Protein AF-A0AAN7ZQ54-F1 (afdb_monomer_lite)

Secondary structure (DSSP, 8-state):
-----------GGGB-TTT--B-SSEEETT-EEEETTEEEEHHHHHHHHS-TTT----TT-SS--EEEHHHHHHHHHHHHHHHHHHHHHHHHHHHHHHHHTTSS-------------------EE-TTT--EESSHHHHHHHHHT--

Structure (mmCIF, N/CA/C/O backbone):
data_AF-A0AAN7ZQ54-F1
#
_entry.id   AF-A0AAN7ZQ54-F1
#
loop_
_atom_site.group_PDB
_atom_site.id
_atom_site.type_symbol
_atom_site.label_atom_id
_atom_site.label_alt_id
_atom_site.label_comp_id
_atom_site.label_asym_id
_atom_site.label_entity_id
_atom_site.label_seq_id
_atom_site.pdbx_PDB_ins_code
_atom_site.Cartn_x
_atom_site.Cartn_y
_atom_site.Cartn_z
_atom_site.occupancy
_atom_site.B_iso_or_equiv
_atom_site.auth_seq_id
_atom_site.auth_comp_id
_atom_site.auth_asym_id
_atom_site.auth_atom_id
_atom_site.pdbx_PDB_model_num
ATOM 1 N N . MET A 1 1 ? -39.676 20.004 22.432 1.00 37.19 1 MET A N 1
ATOM 2 C CA . MET A 1 1 ? -39.451 18.756 21.674 1.00 37.19 1 MET A CA 1
ATOM 3 C C . MET A 1 1 ? -37.957 18.508 21.693 1.00 37.19 1 MET A C 1
ATOM 5 O O . MET A 1 1 ? -37.219 19.317 21.152 1.00 37.19 1 MET A O 1
ATOM 9 N N . ASN A 1 2 ? -37.521 17.496 22.443 1.00 40.12 2 ASN A N 1
ATOM 10 C CA . ASN A 1 2 ? -36.106 17.186 22.632 1.00 40.12 2 ASN A CA 1
ATOM 11 C C . ASN A 1 2 ? -35.612 16.395 21.419 1.00 40.12 2 ASN A C 1
ATOM 13 O O . ASN A 1 2 ? -35.926 15.214 21.296 1.00 40.12 2 ASN A O 1
ATOM 17 N N . ASN A 1 3 ? -34.850 17.042 20.540 1.00 43.91 3 ASN A N 1
ATOM 18 C CA . ASN A 1 3 ? -34.069 16.348 19.522 1.00 43.91 3 ASN A CA 1
ATOM 19 C C . ASN A 1 3 ? -32.835 15.756 20.205 1.00 43.91 3 ASN A C 1
ATOM 21 O O . ASN A 1 3 ? -31.796 16.402 20.298 1.00 43.91 3 ASN A O 1
ATOM 25 N N . ILE A 1 4 ? -32.975 14.550 20.750 1.00 47.06 4 ILE A N 1
ATOM 26 C CA . ILE A 1 4 ? -31.822 13.752 21.160 1.00 47.06 4 ILE A CA 1
ATOM 27 C C . ILE A 1 4 ? -31.374 13.001 19.908 1.00 47.06 4 ILE A C 1
ATOM 29 O O . ILE A 1 4 ? -31.872 11.918 19.607 1.00 47.06 4 ILE A O 1
ATOM 33 N N . GLU A 1 5 ? -30.461 13.603 19.152 1.00 51.50 5 GLU A N 1
ATOM 34 C CA . GLU A 1 5 ? -29.692 12.875 18.148 1.00 51.50 5 GLU A CA 1
ATOM 35 C C . GLU A 1 5 ? -28.730 11.944 18.893 1.00 51.50 5 GLU A C 1
ATOM 37 O O . GLU A 1 5 ? -27.670 12.350 19.367 1.00 51.50 5 GLU A O 1
ATOM 42 N N . ILE A 1 6 ? -29.132 10.683 19.063 1.00 48.22 6 ILE A N 1
ATOM 43 C CA . ILE A 1 6 ? -28.258 9.634 19.591 1.00 48.22 6 ILE A CA 1
ATOM 44 C C . ILE A 1 6 ? -27.287 9.246 18.469 1.00 48.22 6 ILE A C 1
ATOM 46 O O . ILE A 1 6 ? -27.473 8.240 17.789 1.00 48.22 6 ILE A O 1
ATOM 50 N N . TYR A 1 7 ? -26.246 10.048 18.252 1.00 56.59 7 TYR A N 1
ATOM 51 C CA . TYR A 1 7 ? -25.067 9.560 17.545 1.00 56.59 7 TYR A CA 1
ATOM 52 C C . TYR A 1 7 ? -24.321 8.632 18.500 1.00 56.59 7 TYR A C 1
ATOM 54 O O . TYR A 1 7 ? -23.787 9.067 19.521 1.00 56.59 7 TYR A O 1
ATOM 62 N N . SER A 1 8 ? -24.304 7.333 18.194 1.00 56.91 8 SER A N 1
ATOM 63 C CA . SER A 1 8 ? -23.357 6.432 18.848 1.00 56.91 8 SER A CA 1
ATOM 64 C C . SER A 1 8 ? -21.943 6.949 18.542 1.00 56.91 8 SER A C 1
ATOM 66 O O . SER A 1 8 ? -21.632 7.151 17.364 1.00 56.91 8 SER A O 1
ATOM 68 N N . PRO A 1 9 ? -21.097 7.227 19.551 1.00 71.31 9 PRO A N 1
ATOM 69 C CA . PRO A 1 9 ? -19.768 7.766 19.304 1.00 71.31 9 PRO A CA 1
ATOM 70 C C . PRO A 1 9 ? -18.952 6.776 18.471 1.00 71.31 9 PRO A C 1
ATOM 72 O O . PRO A 1 9 ? -18.841 5.603 18.833 1.00 71.31 9 PRO A O 1
ATOM 75 N N . ILE A 1 10 ? -18.339 7.239 17.379 1.00 73.69 10 ILE A N 1
ATOM 76 C CA . ILE A 1 10 ? -17.342 6.436 16.667 1.00 73.69 10 ILE A CA 1
ATOM 77 C C . ILE A 1 10 ? -16.204 6.149 17.647 1.00 73.69 10 ILE A C 1
ATOM 79 O O . ILE A 1 10 ? -15.504 7.052 18.106 1.00 73.69 10 ILE A O 1
ATOM 83 N N . HIS A 1 11 ? -16.003 4.876 17.975 1.00 82.25 11 HIS A N 1
ATOM 84 C CA . HIS A 1 11 ? -14.873 4.455 18.788 1.00 82.25 11 HIS A CA 1
ATOM 85 C C . HIS A 1 11 ? -13.612 4.450 17.921 1.00 82.25 11 HIS A C 1
ATOM 87 O O . HIS A 1 11 ? -13.257 3.427 17.335 1.00 82.25 11 HIS A O 1
ATOM 93 N N . ILE A 1 12 ? -12.925 5.593 17.845 1.00 84.38 12 ILE A N 1
ATOM 94 C CA . ILE A 1 12 ? -11.723 5.805 17.015 1.00 84.38 12 ILE A CA 1
ATOM 95 C C . ILE A 1 12 ? -10.670 4.704 17.235 1.00 84.38 12 ILE A C 1
ATOM 97 O O . ILE A 1 12 ? -10.091 4.183 16.282 1.00 84.38 12 ILE A O 1
ATOM 101 N N . ASN A 1 13 ? -10.514 4.250 18.482 1.00 81.62 13 ASN A N 1
ATOM 102 C CA . ASN A 1 13 ? -9.574 3.193 18.870 1.00 81.62 13 ASN A CA 1
ATOM 103 C C . ASN A 1 13 ? -9.996 1.770 18.466 1.00 81.62 13 ASN A C 1
ATOM 105 O O . ASN A 1 13 ? -9.254 0.831 18.727 1.00 81.62 13 ASN A O 1
ATOM 109 N N . LYS A 1 14 ? -11.160 1.592 17.842 1.00 86.00 14 LYS A N 1
ATOM 110 C CA . LYS A 1 14 ? -11.643 0.308 17.314 1.00 86.00 14 LYS A CA 1
ATOM 111 C C . LYS A 1 14 ? -12.091 0.409 15.861 1.00 86.00 14 LYS A C 1
ATOM 113 O O . LYS A 1 14 ? -12.752 -0.499 15.375 1.00 86.00 14 LYS A O 1
ATOM 118 N N . THR A 1 15 ? -11.779 1.513 15.193 1.00 92.31 15 THR A N 1
ATOM 119 C CA . THR A 1 15 ? -12.257 1.826 13.845 1.00 92.31 15 THR A CA 1
ATOM 120 C C . THR A 1 15 ? -11.095 1.726 12.866 1.00 92.31 15 THR A C 1
ATOM 122 O O . THR A 1 15 ? -10.011 2.238 13.134 1.00 92.31 15 THR A O 1
ATOM 125 N N . CYS A 1 16 ? -11.296 1.061 11.732 1.00 94.69 16 CYS A N 1
ATOM 126 C CA . CYS A 1 16 ? -10.304 1.012 10.665 1.00 94.69 16 CYS A CA 1
ATOM 127 C C . CYS A 1 16 ? -10.187 2.387 9.992 1.00 94.69 16 CYS A C 1
ATOM 129 O O . CYS A 1 16 ? -11.194 2.968 9.586 1.00 94.69 16 CYS A O 1
ATOM 131 N N . ARG A 1 17 ? -8.958 2.888 9.812 1.00 92.75 17 ARG A N 1
ATOM 132 C CA . ARG A 1 17 ? -8.683 4.179 9.159 1.00 92.75 17 ARG A CA 1
ATOM 133 C C . ARG A 1 17 ? -9.173 4.242 7.710 1.00 92.75 17 ARG A C 1
ATOM 135 O O . ARG A 1 17 ? -9.474 5.327 7.227 1.00 92.75 17 ARG A O 1
ATOM 142 N N . THR A 1 18 ? -9.257 3.100 7.030 1.00 93.31 18 THR A N 1
ATOM 143 C CA . THR A 1 18 ? -9.603 3.036 5.604 1.00 93.31 18 THR A CA 1
ATOM 144 C C . THR A 1 18 ? -11.081 2.750 5.362 1.00 93.31 18 THR A C 1
ATOM 146 O O . THR A 1 18 ? -11.703 3.445 4.569 1.00 93.31 18 THR A O 1
ATOM 149 N N . CYS A 1 19 ? -11.654 1.737 6.019 1.00 94.50 19 CYS A N 1
ATOM 150 C CA . CYS A 1 19 ? -13.024 1.293 5.730 1.00 94.50 19 CYS A CA 1
ATOM 151 C C . CYS A 1 19 ? -14.044 1.624 6.824 1.00 94.50 19 CYS A C 1
ATOM 153 O O . CYS A 1 19 ? -15.211 1.277 6.673 1.00 94.50 19 CYS A O 1
ATOM 155 N N . LEU A 1 20 ? -13.619 2.242 7.933 1.00 93.56 20 LEU A N 1
ATOM 156 C CA . LEU A 1 20 ? -14.443 2.542 9.113 1.00 93.56 20 LEU A CA 1
ATOM 157 C C . LEU A 1 20 ? -15.068 1.318 9.809 1.00 93.56 20 LEU A C 1
ATOM 159 O O . LEU A 1 20 ? -15.770 1.471 10.807 1.00 93.56 20 LEU A O 1
ATOM 163 N N . ALA A 1 21 ? -14.788 0.100 9.337 1.00 93.25 21 ALA A N 1
ATOM 164 C CA . ALA A 1 21 ? -15.229 -1.116 9.999 1.00 93.25 21 ALA A CA 1
ATOM 165 C C . ALA A 1 21 ? -14.549 -1.265 11.361 1.00 93.25 21 ALA A C 1
ATOM 167 O O . ALA A 1 21 ? -13.395 -0.865 11.555 1.00 93.25 21 ALA A O 1
ATOM 168 N N . THR A 1 22 ? -15.263 -1.886 12.292 1.00 91.00 22 THR A N 1
ATOM 169 C CA . THR A 1 22 ? -14.697 -2.341 13.556 1.00 91.00 22 THR A CA 1
ATOM 170 C C . THR A 1 22 ? -14.269 -3.799 13.429 1.00 91.00 22 THR A C 1
ATOM 172 O O . THR A 1 22 ? -14.874 -4.588 12.708 1.00 91.00 22 THR A O 1
ATOM 175 N N . SER A 1 23 ? -13.180 -4.153 14.099 1.00 85.50 23 SER A N 1
ATOM 176 C CA . SER A 1 23 ? -12.577 -5.486 14.078 1.00 85.50 23 SER A CA 1
ATOM 177 C C . SER A 1 23 ? -12.032 -5.785 15.468 1.00 85.50 23 SER A C 1
ATOM 179 O O . SER A 1 23 ? -11.650 -4.865 16.196 1.00 85.50 23 SER A O 1
ATOM 181 N N . GLN A 1 24 ? -12.013 -7.064 15.846 1.00 79.75 24 GLN A N 1
ATOM 182 C CA . GLN A 1 24 ? -11.365 -7.503 17.086 1.00 79.75 24 GLN A CA 1
ATOM 183 C C . GLN A 1 24 ? -9.846 -7.345 17.001 1.00 79.75 24 GLN A C 1
ATOM 185 O O . GLN A 1 24 ? -9.208 -6.980 17.984 1.00 79.75 24 GLN A O 1
ATOM 190 N N . GLU A 1 25 ? -9.296 -7.568 15.809 1.00 87.94 25 GLU A N 1
ATOM 191 C CA . GLU A 1 25 ? -7.882 -7.400 15.515 1.00 87.94 25 GLU A CA 1
ATOM 192 C C . GLU A 1 25 ? -7.695 -6.168 14.642 1.00 87.94 25 GLU A C 1
ATOM 194 O O . GLU A 1 25 ? -8.190 -6.091 13.511 1.00 87.94 25 GLU A O 1
ATOM 199 N N . MET A 1 26 ? -6.993 -5.195 15.205 1.00 93.12 26 MET A N 1
ATOM 200 C CA . MET A 1 26 ? -6.596 -3.980 14.526 1.00 93.12 26 MET A CA 1
ATOM 201 C C . MET A 1 26 ? -5.083 -3.853 14.571 1.00 93.12 26 MET A C 1
ATOM 203 O O . MET A 1 26 ? -4.449 -4.147 15.584 1.00 93.12 26 MET A O 1
ATOM 207 N N . ILE A 1 27 ? -4.514 -3.397 13.464 1.00 95.00 27 ILE A N 1
ATOM 208 C CA . ILE A 1 27 ? -3.074 -3.332 13.262 1.00 95.00 27 ILE A CA 1
ATOM 209 C C . ILE A 1 27 ? -2.656 -1.862 13.263 1.00 95.00 27 ILE A C 1
ATOM 211 O O . ILE A 1 27 ? -3.146 -1.106 12.417 1.00 95.00 27 ILE A O 1
ATOM 215 N N . PRO A 1 28 ? -1.778 -1.432 14.187 1.00 94.81 28 PRO A N 1
ATOM 216 C CA . PRO A 1 28 ? -1.290 -0.057 14.243 1.00 94.81 28 PRO A CA 1
ATOM 217 C C . PRO A 1 28 ? -0.630 0.390 12.934 1.00 94.81 28 PRO A C 1
ATOM 219 O O . PRO A 1 28 ? 0.106 -0.374 12.316 1.00 94.81 28 PRO A O 1
ATOM 222 N N . LEU A 1 29 ? -0.813 1.651 12.532 1.00 94.19 29 LEU A N 1
ATOM 223 C CA . LEU A 1 29 ? -0.193 2.183 11.303 1.00 94.19 29 LEU A CA 1
ATOM 224 C C . LEU A 1 29 ? 1.348 2.186 11.348 1.00 94.19 29 LEU A C 1
ATOM 226 O O . LEU A 1 29 ? 2.001 2.203 10.307 1.00 94.19 29 LEU A O 1
ATOM 230 N N . GLN A 1 30 ? 1.938 2.155 12.543 1.00 93.25 30 G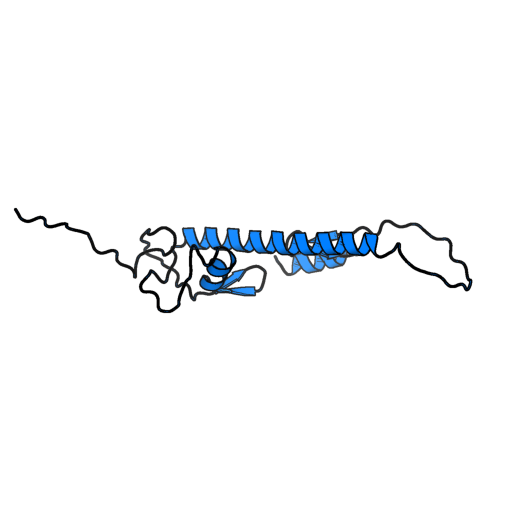LN A N 1
ATOM 231 C CA . GLN A 1 30 ? 3.385 2.082 12.757 1.00 93.25 30 GLN A CA 1
ATOM 232 C C . GLN A 1 30 ? 3.942 0.656 12.611 1.00 93.25 30 GLN A C 1
ATOM 234 O O . GLN A 1 30 ? 5.161 0.472 12.575 1.00 93.25 30 GLN A O 1
ATOM 239 N N . SER A 1 31 ? 3.080 -0.364 12.531 1.00 95.62 31 SER A N 1
ATOM 240 C CA . SER A 1 31 ? 3.507 -1.748 12.333 1.00 95.62 31 SER A CA 1
ATOM 241 C C . SER A 1 31 ? 4.206 -1.923 10.986 1.00 95.62 31 SER A C 1
ATOM 243 O O . SER A 1 31 ? 3.835 -1.309 9.982 1.00 95.62 31 SER A O 1
ATOM 245 N N . ARG A 1 32 ? 5.229 -2.783 10.972 1.00 95.75 32 ARG A N 1
ATOM 246 C CA . ARG A 1 32 ? 6.043 -3.087 9.790 1.00 95.75 32 ARG A CA 1
ATOM 247 C C . ARG A 1 32 ? 5.623 -4.406 9.163 1.00 95.75 32 ARG A C 1
ATOM 249 O O . ARG A 1 32 ? 5.362 -5.369 9.876 1.00 95.75 32 ARG A O 1
ATOM 256 N N . ASN A 1 33 ? 5.629 -4.444 7.838 1.00 93.00 33 ASN A N 1
ATOM 257 C CA . ASN A 1 33 ? 5.410 -5.645 7.043 1.00 93.00 33 ASN A CA 1
ATOM 258 C C . ASN A 1 33 ? 6.630 -5.888 6.155 1.00 93.00 33 ASN A C 1
ATOM 260 O O . ASN A 1 33 ? 7.262 -4.935 5.695 1.00 93.00 33 ASN A O 1
ATOM 264 N N . LEU A 1 34 ? 6.964 -7.159 5.933 1.00 90.00 34 LEU A N 1
ATOM 265 C CA . LEU A 1 34 ? 7.981 -7.542 4.962 1.00 90.00 34 LEU A CA 1
ATOM 266 C C . LEU A 1 34 ? 7.350 -7.502 3.568 1.00 90.00 34 LEU A C 1
ATOM 268 O O . LEU A 1 34 ? 6.475 -8.309 3.261 1.00 90.00 34 LEU A O 1
ATOM 272 N N . VAL A 1 35 ? 7.790 -6.564 2.736 1.00 86.56 35 VAL A N 1
ATOM 273 C CA . VAL A 1 35 ? 7.365 -6.435 1.339 1.00 86.56 35 VAL A CA 1
ATOM 274 C C . VAL A 1 35 ? 8.620 -6.360 0.482 1.00 86.56 35 VAL A C 1
ATOM 276 O O . VAL A 1 35 ? 9.510 -5.580 0.797 1.00 86.56 35 VAL A O 1
ATOM 279 N N . ASN A 1 36 ? 8.735 -7.194 -0.556 1.00 82.69 36 ASN A N 1
ATOM 280 C CA . ASN A 1 36 ? 9.883 -7.194 -1.477 1.00 82.69 36 ASN A CA 1
ATOM 281 C C . ASN A 1 36 ? 11.256 -7.186 -0.762 1.00 82.69 36 ASN A C 1
ATOM 283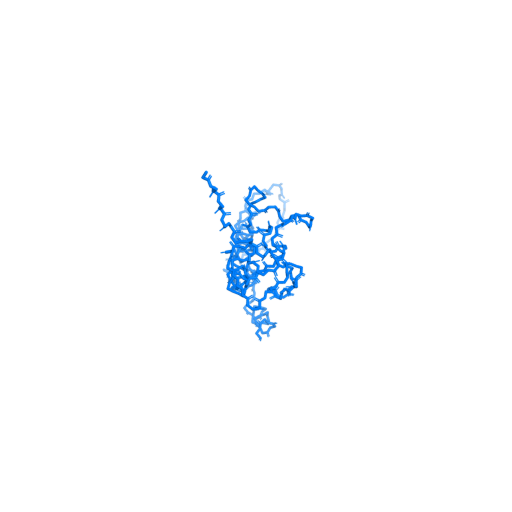 O O . ASN A 1 36 ? 12.141 -6.398 -1.086 1.00 82.69 36 ASN A O 1
ATOM 287 N N . SER A 1 37 ? 11.419 -8.048 0.250 1.00 83.56 37 SER A N 1
ATOM 288 C CA . SER A 1 37 ? 12.650 -8.194 1.055 1.00 83.56 37 SER A CA 1
ATOM 289 C C . SER A 1 37 ? 13.054 -6.979 1.899 1.00 83.56 37 SER A C 1
ATOM 291 O O . SER A 1 37 ? 14.179 -6.902 2.391 1.00 83.56 37 SER A O 1
ATOM 293 N N . ARG A 1 38 ? 12.132 -6.041 2.132 1.00 88.00 38 ARG A N 1
ATOM 294 C CA . ARG A 1 38 ? 12.336 -4.864 2.984 1.00 88.00 38 ARG A CA 1
ATOM 295 C C . ARG A 1 38 ? 11.178 -4.685 3.962 1.00 88.00 38 ARG A C 1
ATOM 297 O O . ARG A 1 38 ? 10.020 -4.936 3.641 1.00 88.00 38 ARG A O 1
ATOM 304 N N . TYR A 1 39 ? 11.494 -4.256 5.181 1.00 93.06 39 TYR A N 1
ATOM 305 C CA . TYR A 1 39 ? 10.473 -3.907 6.167 1.00 93.06 39 TYR A CA 1
ATOM 306 C C . TYR A 1 39 ? 9.981 -2.483 5.919 1.00 93.06 39 TYR A C 1
ATOM 308 O O . TYR A 1 39 ? 10.767 -1.542 6.015 1.00 93.06 39 TYR A O 1
ATOM 316 N N . VAL A 1 40 ? 8.687 -2.342 5.642 1.00 93.94 40 VAL A N 1
ATOM 317 C CA . VAL A 1 40 ? 8.019 -1.060 5.375 1.00 93.94 40 VAL A CA 1
ATOM 318 C C . VAL A 1 40 ? 6.838 -0.912 6.331 1.00 93.94 40 VAL A C 1
ATOM 320 O O . VAL A 1 40 ? 6.138 -1.885 6.630 1.00 93.94 40 VAL A O 1
ATOM 323 N N . THR A 1 41 ? 6.632 0.285 6.869 1.00 95.25 41 THR A N 1
ATOM 324 C CA . THR A 1 41 ? 5.493 0.570 7.751 1.00 95.25 41 THR A CA 1
ATOM 325 C C . THR A 1 41 ? 4.192 0.689 6.962 1.00 95.25 41 THR A C 1
ATOM 327 O O . THR A 1 41 ? 4.175 1.057 5.787 1.00 95.25 41 THR A O 1
ATOM 330 N N . ILE A 1 42 ? 3.066 0.411 7.620 1.00 95.19 42 ILE A N 1
ATOM 331 C CA . ILE A 1 42 ? 1.735 0.616 7.030 1.00 95.19 42 ILE A CA 1
ATOM 332 C C . ILE A 1 42 ? 1.523 2.085 6.646 1.00 95.19 42 ILE A C 1
ATOM 334 O O . ILE A 1 42 ? 0.966 2.371 5.587 1.00 95.19 42 ILE A O 1
ATOM 338 N N . MET A 1 43 ? 2.001 3.011 7.479 1.00 92.75 43 MET A N 1
ATOM 339 C CA . MET A 1 43 ? 1.945 4.446 7.209 1.00 92.75 43 MET A CA 1
ATOM 340 C C . MET A 1 43 ? 2.709 4.832 5.934 1.00 92.75 43 MET A C 1
ATOM 342 O O . MET A 1 43 ? 2.155 5.536 5.094 1.00 92.75 43 MET A O 1
ATOM 346 N N . GLU A 1 44 ? 3.937 4.336 5.750 1.00 92.25 44 GLU A N 1
ATOM 347 C CA . GLU A 1 44 ? 4.714 4.563 4.520 1.00 92.25 44 GLU A CA 1
ATOM 348 C C . GLU A 1 44 ? 3.992 4.005 3.287 1.00 92.25 44 GLU A C 1
ATOM 350 O O . GLU A 1 44 ? 3.891 4.698 2.276 1.00 92.25 44 GLU A O 1
ATOM 355 N N . MET A 1 45 ? 3.435 2.789 3.366 1.00 94.31 45 MET A N 1
ATOM 356 C CA . MET A 1 45 ? 2.678 2.200 2.252 1.00 94.31 45 MET A CA 1
ATOM 357 C C . MET A 1 45 ? 1.467 3.061 1.860 1.00 94.31 45 MET A C 1
ATOM 359 O O . MET A 1 45 ? 1.239 3.294 0.674 1.00 94.31 45 MET A O 1
ATOM 363 N N . LEU A 1 46 ? 0.703 3.559 2.839 1.00 93.4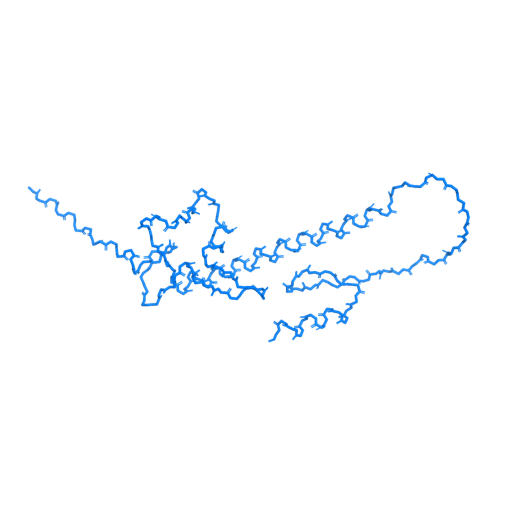4 46 LEU A N 1
ATOM 364 C CA . LEU A 1 46 ? -0.453 4.427 2.583 1.00 93.44 46 LEU A CA 1
ATOM 365 C C . LEU A 1 46 ? -0.039 5.752 1.939 1.00 93.44 46 LEU A C 1
ATOM 367 O O . LEU A 1 46 ? -0.619 6.130 0.924 1.00 93.44 46 LEU A O 1
ATOM 371 N N . ASN A 1 47 ? 0.977 6.419 2.490 1.00 90.19 47 ASN A N 1
ATOM 372 C CA . ASN A 1 47 ? 1.452 7.708 1.982 1.00 90.19 47 ASN A CA 1
ATOM 373 C C . ASN A 1 47 ? 2.047 7.599 0.564 1.00 90.19 47 ASN A C 1
ATOM 375 O O . ASN A 1 47 ? 1.955 8.546 -0.209 1.00 90.19 47 ASN A O 1
ATOM 379 N N . ASN A 1 48 ? 2.620 6.447 0.198 1.00 90.50 48 ASN A N 1
ATOM 380 C CA . ASN A 1 48 ? 3.152 6.210 -1.149 1.00 90.50 48 ASN A CA 1
ATOM 381 C C . ASN A 1 48 ? 2.067 5.919 -2.199 1.00 90.50 48 ASN A C 1
ATOM 383 O O . ASN A 1 48 ? 2.249 6.213 -3.383 1.00 90.50 48 ASN A O 1
ATOM 387 N N . LEU A 1 49 ? 0.950 5.310 -1.795 1.00 91.50 49 LEU A N 1
ATOM 388 C CA . LEU A 1 49 ? -0.134 4.929 -2.708 1.00 91.50 49 LEU A CA 1
ATOM 389 C C . LEU A 1 49 ? -1.197 6.009 -2.868 1.00 91.50 49 LEU A C 1
ATOM 391 O O . LEU A 1 49 ? -1.853 6.085 -3.908 1.00 91.50 49 LEU A O 1
ATOM 395 N N . ILE A 1 50 ? -1.422 6.795 -1.821 1.00 86.81 50 ILE A N 1
ATOM 396 C CA . ILE A 1 50 ? -2.545 7.716 -1.749 1.00 86.81 50 ILE A CA 1
ATOM 397 C C . ILE A 1 50 ? -2.009 9.142 -1.876 1.00 86.81 50 ILE A C 1
ATOM 399 O O . ILE A 1 50 ? -1.133 9.529 -1.108 1.00 86.81 50 ILE A O 1
ATOM 403 N N . PRO A 1 51 ? -2.533 9.956 -2.812 1.00 79.12 51 PRO A N 1
ATOM 404 C CA . PRO A 1 51 ? -2.115 11.345 -2.933 1.00 79.12 51 PRO A CA 1
ATOM 405 C C . PRO A 1 51 ? -2.298 12.096 -1.610 1.00 79.12 51 PRO A C 1
ATOM 407 O O . PRO A 1 51 ? -3.335 11.944 -0.961 1.00 79.12 51 PRO A O 1
ATOM 410 N N . GLU A 1 52 ? -1.363 12.987 -1.269 1.00 73.25 52 GLU A N 1
ATOM 411 C CA . GLU A 1 52 ? -1.402 13.780 -0.024 1.00 73.25 52 GLU A CA 1
ATOM 412 C C . GLU A 1 52 ? -2.741 14.508 0.192 1.00 73.25 52 GLU A C 1
ATOM 414 O O . GLU A 1 52 ? -3.195 14.688 1.320 1.00 73.25 52 GLU A O 1
ATOM 419 N N . LYS A 1 53 ? -3.415 14.897 -0.899 1.00 60.50 53 LYS A N 1
ATOM 420 C CA . LYS A 1 53 ? -4.724 15.571 -0.868 1.00 60.50 53 LYS A CA 1
ATOM 421 C C . LYS A 1 53 ? -5.878 14.680 -0.394 1.00 60.50 53 LYS A C 1
ATOM 423 O O . LYS A 1 53 ? -6.933 15.207 -0.060 1.00 60.50 53 LYS A O 1
ATOM 428 N N . VAL A 1 54 ? -5.711 13.359 -0.420 1.00 63.34 54 VAL A N 1
ATOM 429 C CA . VAL A 1 54 ? -6.749 12.372 -0.082 1.00 63.34 54 VAL A CA 1
ATOM 430 C C . VAL A 1 54 ? -6.505 11.782 1.302 1.00 63.34 54 VAL A C 1
ATOM 432 O O . VAL A 1 54 ? -7.450 11.597 2.066 1.00 63.34 54 VAL A O 1
ATOM 435 N N . MET A 1 55 ? -5.247 11.505 1.647 1.00 68.81 55 MET A N 1
ATOM 436 C CA . MET A 1 55 ? -4.890 10.959 2.949 1.00 68.81 55 MET A CA 1
ATOM 437 C C . MET A 1 55 ? -3.524 11.499 3.365 1.00 68.81 55 MET A C 1
ATOM 439 O O . MET A 1 55 ? -2.497 11.018 2.907 1.00 68.81 55 MET A O 1
ATOM 443 N N . ASN A 1 56 ? -3.523 12.505 4.239 1.00 70.25 56 ASN A N 1
ATOM 444 C CA . ASN A 1 56 ? -2.314 12.945 4.924 1.00 70.25 56 ASN A CA 1
ATOM 445 C C . ASN A 1 56 ? -2.345 12.377 6.342 1.00 70.25 56 ASN A C 1
ATOM 447 O O . ASN A 1 56 ? -3.043 12.905 7.213 1.00 70.25 56 ASN A O 1
ATOM 451 N N . ILE A 1 57 ? -1.673 11.245 6.548 1.00 74.50 57 ILE A N 1
ATOM 452 C CA . ILE A 1 57 ? -1.604 10.612 7.864 1.00 74.50 57 ILE A CA 1
ATOM 453 C C . ILE A 1 57 ? -0.590 11.391 8.690 1.00 74.50 57 ILE A C 1
ATOM 455 O O . ILE A 1 57 ? 0.604 11.104 8.682 1.00 74.50 57 ILE A O 1
ATOM 459 N N . LEU A 1 58 ? -1.084 12.392 9.409 1.00 73.88 58 LEU A N 1
ATOM 460 C CA . LEU A 1 58 ? -0.280 13.127 10.368 1.00 73.88 58 LEU A CA 1
ATOM 461 C C . LEU A 1 58 ? -0.212 12.307 11.653 1.00 73.88 58 LEU A C 1
ATOM 463 O O . LEU A 1 58 ? -1.243 11.850 12.156 1.00 73.88 58 LEU A O 1
ATOM 467 N N . GLU A 1 59 ? 0.980 12.146 12.230 1.00 66.19 59 GLU A N 1
ATOM 468 C CA . GLU A 1 59 ? 1.154 11.401 13.488 1.00 66.19 59 GLU A CA 1
ATOM 469 C C . GLU A 1 59 ? 0.204 11.902 14.588 1.00 66.19 59 GLU A C 1
ATOM 471 O O . GLU A 1 59 ? -0.352 11.096 15.332 1.00 66.19 59 GLU A O 1
ATOM 476 N N . ASN A 1 60 ? -0.108 13.201 14.579 1.00 69.06 60 ASN A N 1
ATOM 477 C CA . ASN A 1 60 ? -0.912 13.874 15.597 1.00 69.06 60 ASN A CA 1
ATOM 478 C C . ASN A 1 60 ? -2.377 14.147 15.200 1.00 69.06 60 ASN A C 1
ATOM 480 O O . ASN A 1 60 ? -3.054 14.872 15.922 1.00 69.06 60 ASN A O 1
ATOM 484 N N . ASP A 1 61 ? -2.890 13.614 14.078 1.00 83.38 61 ASP A N 1
ATOM 485 C CA . ASP A 1 61 ? -4.335 13.736 13.804 1.00 83.38 61 ASP A CA 1
ATOM 486 C C . ASP A 1 61 ? -5.184 12.905 14.789 1.00 83.38 61 ASP A C 1
ATOM 488 O O . ASP A 1 61 ? -4.720 11.896 15.319 1.00 83.38 61 ASP A O 1
ATOM 492 N N . GLU A 1 62 ? -6.431 13.318 15.029 1.00 84.62 62 GLU A N 1
ATOM 493 C CA . GLU A 1 62 ? -7.369 12.636 15.940 1.00 84.62 62 GLU A CA 1
ATOM 494 C C . GLU A 1 62 ? -8.093 11.448 15.281 1.00 84.62 62 GLU A C 1
ATOM 496 O O . GLU A 1 62 ? -9.050 10.905 15.825 1.00 84.62 62 GLU A O 1
ATOM 501 N N . LEU A 1 63 ? -7.670 11.039 14.085 1.00 89.81 63 LEU A N 1
ATOM 502 C CA . LEU A 1 63 ? -8.327 10.001 13.301 1.00 89.81 63 LEU A CA 1
ATOM 503 C C . LEU A 1 63 ? -7.734 8.614 13.621 1.00 89.81 63 LEU A C 1
ATOM 505 O O . LEU A 1 63 ? -6.658 8.513 14.221 1.00 89.81 63 LEU A O 1
ATOM 509 N N . PRO A 1 64 ? -8.394 7.509 13.217 1.00 92.44 64 PRO A N 1
ATOM 510 C CA . PRO A 1 64 ? -7.934 6.179 13.591 1.00 92.44 64 PRO A CA 1
ATOM 511 C C . PRO A 1 64 ? -6.488 5.902 13.167 1.00 92.44 64 PRO A C 1
ATOM 513 O O . PRO A 1 64 ? -6.082 6.202 12.041 1.00 92.44 64 PRO A O 1
ATOM 516 N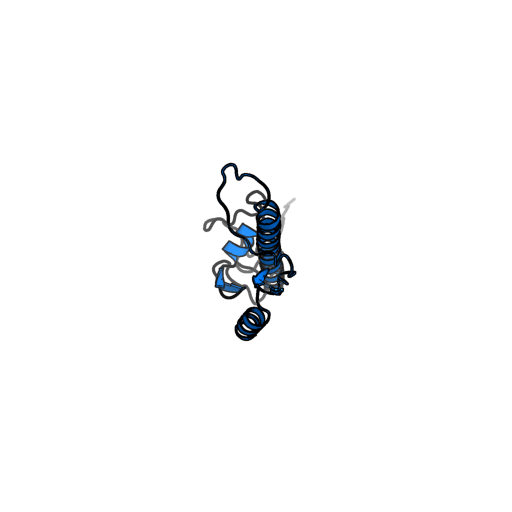 N . LYS A 1 65 ? -5.713 5.306 14.078 1.00 92.12 65 LYS A N 1
ATOM 517 C CA . LYS A 1 65 ? -4.291 4.976 13.887 1.00 92.12 65 LYS A CA 1
ATOM 518 C C . LYS A 1 65 ? -4.067 3.488 13.631 1.00 92.12 65 LYS A C 1
ATOM 520 O O . LYS A 1 65 ? -3.039 2.935 14.016 1.00 92.12 65 LYS A O 1
ATOM 525 N N . GLN A 1 66 ? -5.033 2.835 12.986 1.00 93.56 66 GLN A N 1
ATOM 526 C CA . GLN A 1 66 ? -5.013 1.392 12.766 1.00 93.56 66 GLN A CA 1
ATOM 527 C C . GLN A 1 66 ? -5.809 0.956 11.530 1.00 93.56 66 GLN A C 1
ATOM 529 O O . GLN A 1 66 ? -6.714 1.665 11.083 1.00 93.56 66 GLN A O 1
ATOM 534 N N . LEU A 1 67 ? -5.493 -0.230 11.011 1.00 95.94 67 LEU A N 1
ATOM 535 C CA . LEU A 1 67 ? -6.232 -0.915 9.947 1.00 95.94 67 LEU A CA 1
ATOM 536 C C . LEU A 1 67 ? -6.809 -2.241 10.436 1.00 95.94 67 LEU A C 1
ATOM 538 O O . LEU A 1 67 ? -6.218 -2.905 11.283 1.00 95.94 67 LEU A O 1
ATOM 542 N N . CYS A 1 68 ? -7.924 -2.664 9.841 1.00 95.94 68 CYS A N 1
ATOM 543 C CA . CYS A 1 68 ? -8.329 -4.065 9.902 1.00 95.94 68 CYS A CA 1
ATOM 544 C C . CYS A 1 68 ? -7.459 -4.923 8.960 1.00 95.94 68 CYS A C 1
ATOM 546 O O . CYS A 1 68 ? -6.834 -4.404 8.029 1.00 95.94 68 CYS A O 1
ATOM 548 N N . ASN A 1 69 ? -7.468 -6.243 9.172 1.00 95.50 69 ASN A N 1
ATOM 549 C CA . ASN A 1 69 ? -6.729 -7.213 8.354 1.00 95.50 69 ASN A CA 1
ATOM 550 C C . ASN A 1 69 ? -7.043 -7.109 6.851 1.00 95.50 69 ASN A C 1
ATOM 552 O O . ASN A 1 69 ? -6.126 -7.124 6.031 1.00 95.50 69 ASN A O 1
ATOM 556 N N . ASP A 1 70 ? -8.315 -6.936 6.481 1.00 96.38 70 ASP A N 1
ATOM 557 C CA . ASP A 1 70 ? -8.723 -6.854 5.071 1.00 96.38 70 ASP A CA 1
ATOM 558 C C . ASP A 1 70 ? -8.109 -5.638 4.370 1.00 96.38 70 ASP A C 1
ATOM 560 O O . ASP A 1 70 ? -7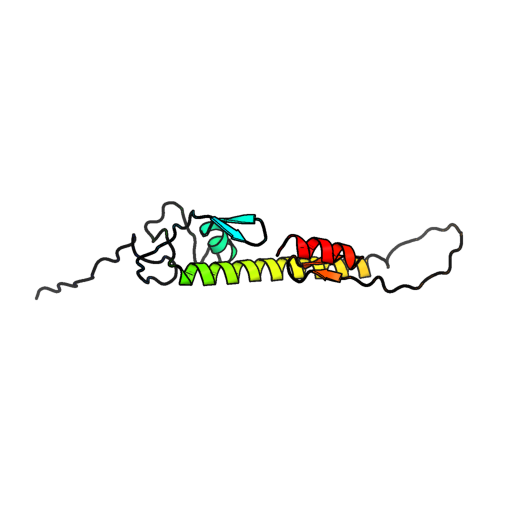.560 -5.746 3.271 1.00 96.38 70 ASP A O 1
ATOM 564 N N . CYS A 1 71 ? -8.147 -4.472 5.024 1.00 96.69 71 CYS A N 1
ATOM 565 C CA . CYS A 1 71 ? -7.534 -3.261 4.486 1.00 96.69 71 CYS A CA 1
ATOM 566 C C . CYS A 1 71 ? -6.011 -3.377 4.420 1.00 96.69 71 CYS A C 1
ATOM 568 O O . CYS A 1 71 ? -5.430 -2.905 3.445 1.00 96.69 71 CYS A O 1
ATOM 570 N N . LEU A 1 72 ? -5.368 -4.028 5.397 1.00 96.19 72 LEU A N 1
ATOM 571 C CA . LEU A 1 72 ? -3.931 -4.293 5.332 1.00 96.19 72 LEU A CA 1
ATOM 572 C C . LEU A 1 72 ? -3.576 -5.195 4.142 1.00 96.19 72 LEU A C 1
ATOM 574 O O . LEU A 1 72 ? -2.651 -4.885 3.395 1.00 96.19 72 LEU A O 1
ATOM 578 N N . LEU A 1 73 ? -4.314 -6.285 3.930 1.00 96.00 73 LEU A N 1
ATOM 579 C CA . LEU A 1 73 ? -4.056 -7.200 2.819 1.00 96.00 73 LEU A CA 1
ATOM 580 C C . LEU A 1 73 ? -4.212 -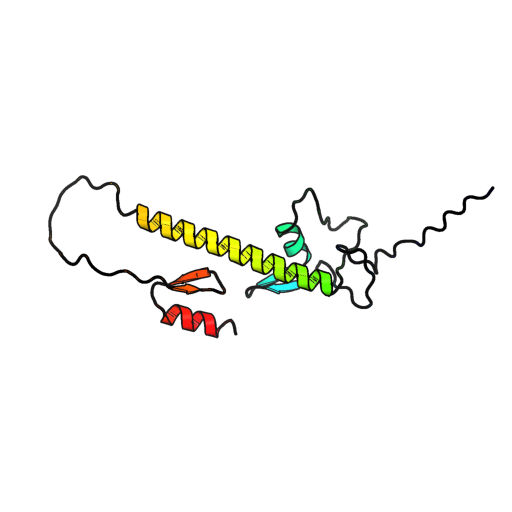6.497 1.464 1.00 96.00 73 LEU A C 1
ATOM 582 O O . LEU A 1 73 ? -3.384 -6.679 0.569 1.00 96.00 73 LEU A O 1
ATOM 586 N N . CYS A 1 74 ? -5.257 -5.681 1.310 1.00 96.94 74 CYS A N 1
ATOM 587 C CA . CYS A 1 74 ? -5.453 -4.857 0.118 1.00 96.94 74 CYS A CA 1
ATOM 588 C C . CYS A 1 74 ? -4.312 -3.851 -0.074 1.00 96.94 74 CYS A C 1
ATOM 590 O O . CYS A 1 74 ? -3.816 -3.703 -1.191 1.00 96.94 74 CYS A O 1
ATOM 592 N N . LEU A 1 75 ? -3.868 -3.205 1.007 1.00 96.12 75 LEU A N 1
ATOM 593 C CA . LEU A 1 75 ? -2.766 -2.249 0.981 1.00 96.12 75 LEU A CA 1
ATOM 594 C C . LEU A 1 75 ? -1.456 -2.898 0.524 1.00 96.12 75 LEU A C 1
ATOM 596 O O . LEU A 1 75 ? -0.819 -2.378 -0.386 1.00 96.12 75 LEU A O 1
ATOM 600 N N . ILE A 1 76 ? -1.083 -4.045 1.103 1.00 95.31 76 ILE A N 1
ATOM 601 C CA . ILE A 1 76 ? 0.138 -4.778 0.731 1.00 95.31 76 ILE A CA 1
ATOM 602 C C . ILE A 1 76 ? 0.102 -5.131 -0.757 1.00 95.31 76 ILE A C 1
ATOM 604 O O . ILE A 1 76 ? 1.050 -4.844 -1.480 1.00 95.31 76 ILE A O 1
ATOM 608 N N . LYS A 1 77 ? -1.017 -5.684 -1.244 1.00 94.94 77 LYS A N 1
ATOM 609 C CA . LYS A 1 77 ? -1.174 -6.035 -2.664 1.00 94.94 77 LYS A CA 1
ATOM 610 C C . LYS A 1 77 ? -1.012 -4.823 -3.581 1.00 94.94 77 LYS A C 1
ATOM 612 O O . LYS A 1 77 ? -0.313 -4.916 -4.588 1.00 94.94 77 LYS A O 1
ATOM 617 N N . ALA A 1 78 ? -1.646 -3.703 -3.240 1.00 95.75 78 ALA A N 1
ATOM 618 C CA . ALA A 1 78 ? -1.549 -2.474 -4.020 1.00 95.75 78 ALA A CA 1
ATOM 619 C C . ALA A 1 78 ? -0.118 -1.915 -4.024 1.00 95.75 78 ALA A C 1
ATOM 621 O O . ALA A 1 78 ? 0.383 -1.536 -5.080 1.00 95.75 78 ALA A O 1
ATOM 622 N N . PHE A 1 79 ? 0.553 -1.919 -2.871 1.00 94.56 79 PHE A N 1
ATOM 623 C CA . PHE A 1 79 ? 1.910 -1.395 -2.721 1.00 94.56 79 PHE A CA 1
ATOM 624 C C . PHE A 1 79 ? 2.923 -2.241 -3.497 1.00 94.56 79 PHE A C 1
ATOM 626 O O . PHE A 1 79 ? 3.675 -1.716 -4.313 1.00 94.56 79 PHE A O 1
ATOM 633 N N . THR A 1 80 ? 2.869 -3.568 -3.347 1.00 91.06 80 THR A N 1
ATOM 634 C CA . THR A 1 80 ? 3.706 -4.493 -4.124 1.00 91.06 80 THR A CA 1
ATOM 635 C C . THR A 1 80 ? 3.484 -4.329 -5.627 1.00 91.06 80 THR A C 1
ATOM 637 O O . THR A 1 80 ? 4.439 -4.354 -6.403 1.00 91.06 80 THR A O 1
ATOM 640 N N . PHE A 1 81 ? 2.233 -4.145 -6.058 1.00 92.75 81 PHE A N 1
ATOM 641 C CA . PHE A 1 81 ? 1.924 -3.911 -7.466 1.00 92.75 81 PHE A CA 1
ATOM 642 C C . PHE A 1 81 ? 2.492 -2.576 -7.971 1.00 92.75 81 PHE A C 1
ATOM 644 O O . PHE A 1 81 ? 3.063 -2.538 -9.059 1.00 92.75 81 PHE A O 1
ATOM 651 N N . GLN A 1 82 ? 2.396 -1.503 -7.178 1.00 93.00 82 GLN A N 1
ATOM 652 C CA . GLN A 1 82 ? 2.995 -0.207 -7.501 1.00 93.00 82 GLN A CA 1
ATOM 653 C C . GLN A 1 82 ? 4.516 -0.320 -7.670 1.00 93.00 82 GLN A C 1
ATOM 655 O O . GLN A 1 82 ? 5.037 0.141 -8.683 1.00 93.00 82 GLN A O 1
ATOM 660 N N . GLU A 1 83 ? 5.224 -0.956 -6.731 1.00 89.50 83 GLU A N 1
ATOM 661 C CA . GLU A 1 83 ? 6.678 -1.157 -6.831 1.00 89.50 83 GLU A CA 1
ATOM 662 C C . GLU A 1 83 ? 7.048 -1.947 -8.091 1.00 89.50 83 GLU A C 1
ATOM 664 O O . GLU A 1 83 ? 7.958 -1.559 -8.823 1.00 89.50 83 GLU A O 1
ATOM 669 N N . LYS A 1 84 ? 6.287 -3.002 -8.408 1.00 88.06 84 LYS A N 1
ATOM 670 C CA . LYS A 1 84 ? 6.495 -3.795 -9.624 1.00 88.06 84 LYS A CA 1
ATOM 671 C C . LYS A 1 84 ? 6.336 -2.962 -10.897 1.00 88.06 84 LYS A C 1
ATOM 673 O O . LYS A 1 84 ? 7.151 -3.084 -11.809 1.00 88.06 84 LYS A O 1
ATOM 678 N N . CYS A 1 85 ? 5.307 -2.120 -10.971 1.00 90.88 85 CYS A N 1
ATOM 679 C CA . CYS A 1 85 ? 5.098 -1.225 -12.109 1.00 90.88 85 CYS A CA 1
ATOM 680 C C . CYS A 1 85 ? 6.231 -0.199 -12.238 1.00 90.88 85 CYS A C 1
ATOM 682 O O . CYS A 1 85 ? 6.745 -0.006 -13.336 1.00 90.88 85 CYS A O 1
ATOM 684 N N . THR A 1 86 ? 6.643 0.418 -11.127 1.00 89.69 86 THR A N 1
ATOM 685 C CA . THR A 1 86 ? 7.726 1.413 -11.098 1.00 89.69 86 THR A CA 1
ATOM 686 C C . THR A 1 86 ? 9.047 0.818 -11.567 1.00 89.69 86 THR A C 1
ATOM 688 O O . THR A 1 86 ? 9.698 1.376 -12.449 1.00 89.69 86 THR A O 1
ATOM 691 N N . ASN A 1 87 ? 9.425 -0.335 -11.020 1.00 86.50 87 ASN A N 1
ATOM 692 C CA . ASN A 1 87 ? 10.681 -0.978 -11.376 1.00 86.50 87 ASN A CA 1
ATOM 693 C C . ASN A 1 87 ? 10.642 -1.479 -12.833 1.00 86.50 87 ASN A C 1
ATOM 695 O O . ASN A 1 87 ? 11.590 -1.260 -13.582 1.00 86.50 87 ASN A O 1
ATOM 699 N N . SER A 1 88 ? 9.511 -2.038 -13.287 1.00 87.38 88 SER A N 1
ATOM 700 C CA . SER A 1 88 ? 9.344 -2.440 -14.689 1.00 87.38 88 SER A CA 1
ATOM 701 C C . SER A 1 88 ? 9.467 -1.259 -15.653 1.00 87.38 88 SER A C 1
ATOM 703 O O . SER A 1 88 ? 10.089 -1.406 -16.702 1.00 87.38 88 SER A O 1
ATOM 705 N N . ASP A 1 89 ? 8.871 -0.107 -15.341 1.00 90.38 89 ASP A N 1
ATOM 706 C CA . ASP A 1 89 ? 8.959 1.091 -16.184 1.00 90.38 89 ASP A CA 1
ATOM 707 C C . ASP A 1 89 ? 10.405 1.605 -16.261 1.00 90.38 89 ASP A C 1
ATOM 709 O O . ASP A 1 89 ? 10.905 1.852 -17.361 1.00 90.38 89 ASP A O 1
ATOM 713 N N . LEU A 1 90 ? 11.111 1.670 -15.125 1.00 86.44 90 LEU A N 1
ATOM 714 C CA . LEU A 1 90 ? 12.526 2.045 -15.076 1.00 86.44 90 LEU A CA 1
ATOM 715 C C . LEU A 1 90 ? 13.387 1.111 -15.937 1.00 86.44 90 LEU A C 1
ATOM 717 O O . LEU A 1 90 ? 14.150 1.575 -16.787 1.00 86.44 90 LEU A O 1
ATOM 721 N N . THR A 1 91 ? 13.234 -0.199 -15.757 1.00 84.19 91 THR A N 1
ATOM 722 C CA . THR A 1 91 ? 13.983 -1.211 -16.505 1.00 84.19 91 THR A CA 1
ATOM 723 C C . THR A 1 91 ? 13.740 -1.096 -18.008 1.00 84.19 91 THR A C 1
ATOM 725 O O . THR A 1 91 ? 14.692 -1.072 -18.792 1.00 84.19 91 THR A O 1
ATOM 728 N N . LEU A 1 92 ? 12.478 -0.965 -18.429 1.00 84.25 92 LEU A N 1
ATOM 729 C CA . LEU A 1 92 ? 12.129 -0.831 -19.844 1.00 84.25 92 LEU A CA 1
ATOM 730 C C . LEU A 1 92 ? 12.694 0.462 -20.450 1.00 84.25 92 LEU A C 1
ATOM 732 O O . LEU A 1 92 ? 13.240 0.436 -21.555 1.00 84.25 92 LEU A O 1
ATOM 736 N N . ARG A 1 93 ? 12.622 1.589 -19.732 1.00 87.69 93 ARG A N 1
ATOM 737 C CA . ARG A 1 93 ? 13.198 2.866 -20.189 1.00 87.69 93 ARG A CA 1
ATOM 738 C C . ARG A 1 93 ? 14.715 2.804 -20.322 1.00 87.69 93 ARG A C 1
ATOM 740 O O . ARG A 1 93 ? 15.255 3.315 -21.307 1.00 87.69 93 ARG A O 1
ATOM 747 N N . ASN A 1 94 ? 15.394 2.163 -19.373 1.00 83.56 94 ASN A N 1
ATOM 748 C CA . ASN A 1 94 ? 16.842 1.964 -19.424 1.00 83.56 94 ASN A CA 1
ATOM 749 C C . ASN A 1 94 ? 17.234 1.105 -20.629 1.00 83.56 94 ASN A C 1
ATOM 751 O O . ASN A 1 94 ? 18.138 1.471 -21.379 1.00 83.56 94 ASN A O 1
ATOM 755 N N . TYR A 1 95 ? 16.508 0.009 -20.864 1.00 81.56 95 TYR A N 1
ATOM 756 C CA . TYR A 1 95 ? 16.727 -0.859 -22.018 1.00 81.56 95 TYR A CA 1
ATOM 757 C C . TYR A 1 95 ? 16.595 -0.095 -23.345 1.00 81.56 95 TYR A C 1
ATOM 759 O O . TYR A 1 95 ? 17.514 -0.116 -24.162 1.00 81.56 95 TYR A O 1
ATOM 767 N N . ILE A 1 96 ? 15.508 0.665 -23.531 1.00 83.69 96 ILE A N 1
ATOM 768 C CA . ILE A 1 96 ? 15.287 1.474 -24.743 1.00 83.69 96 ILE A CA 1
ATOM 769 C C . ILE A 1 96 ? 16.385 2.534 -24.924 1.00 83.69 96 ILE A C 1
ATOM 771 O O . ILE A 1 96 ? 16.874 2.742 -26.034 1.00 83.69 96 ILE A O 1
ATOM 775 N N . THR A 1 97 ? 16.804 3.197 -23.844 1.00 86.56 97 THR A N 1
ATOM 776 C CA . THR A 1 97 ? 17.862 4.221 -23.906 1.00 86.56 97 THR A CA 1
ATOM 777 C C . THR A 1 97 ? 19.196 3.618 -24.348 1.00 86.56 97 THR A C 1
ATOM 779 O O . THR A 1 97 ? 19.867 4.179 -25.214 1.00 86.56 97 THR A O 1
ATOM 782 N N . ASN A 1 98 ? 19.552 2.440 -23.830 1.00 78.75 98 ASN A N 1
ATOM 783 C CA . ASN A 1 98 ? 20.783 1.736 -24.197 1.00 78.75 98 ASN A CA 1
ATOM 784 C C . ASN A 1 98 ? 20.762 1.216 -25.646 1.00 78.75 98 ASN A C 1
ATOM 786 O O . ASN A 1 98 ? 21.799 1.232 -26.312 1.00 78.75 98 ASN A O 1
ATOM 790 N N . LEU A 1 99 ? 19.590 0.836 -26.172 1.00 73.00 99 LEU A N 1
ATOM 791 C CA . LEU A 1 99 ? 19.425 0.510 -27.596 1.00 73.00 99 LEU A CA 1
ATOM 792 C C . LEU A 1 99 ? 19.676 1.719 -28.512 1.00 73.00 99 LEU A C 1
ATOM 794 O O . LEU A 1 99 ? 20.171 1.560 -29.625 1.00 73.00 99 LEU A O 1
ATOM 798 N N . HIS A 1 100 ? 19.327 2.930 -28.071 1.00 64.06 100 HIS A N 1
ATOM 799 C CA . HIS A 1 100 ? 19.471 4.148 -28.877 1.00 64.06 100 HIS A CA 1
ATOM 800 C C . HIS A 1 100 ? 20.826 4.858 -28.679 1.00 64.06 100 HIS A C 1
ATOM 802 O O . HIS A 1 100 ? 21.276 5.575 -29.572 1.00 64.06 100 HIS A O 1
ATOM 808 N N . GLY A 1 101 ? 21.516 4.623 -27.557 1.00 54.16 101 GLY A N 1
ATOM 809 C CA . GLY A 1 101 ? 22.835 5.192 -27.239 1.00 54.16 101 GLY A CA 1
ATOM 810 C C . GLY A 1 101 ? 24.008 4.653 -28.070 1.00 54.16 101 GLY A C 1
ATOM 811 O O . GLY A 1 101 ? 25.105 5.197 -28.003 1.00 54.16 101 GLY A O 1
ATOM 812 N N . THR A 1 102 ? 23.800 3.620 -28.889 1.00 50.81 102 THR A N 1
ATOM 813 C CA . THR A 1 102 ? 24.827 3.041 -29.777 1.00 50.81 102 THR A CA 1
ATOM 814 C C . THR A 1 102 ? 24.847 3.640 -31.190 1.00 50.81 102 THR A C 1
ATOM 816 O O . THR A 1 102 ? 25.639 3.205 -32.025 1.00 50.81 102 THR A O 1
ATOM 819 N N . LYS A 1 103 ? 24.029 4.662 -31.490 1.00 48.75 103 LYS A N 1
ATOM 820 C CA . LYS A 1 103 ? 24.017 5.325 -32.809 1.00 48.75 103 LYS A CA 1
ATOM 821 C C . LYS A 1 103 ? 23.973 6.856 -32.729 1.00 48.75 103 LYS A C 1
ATOM 823 O O . LYS A 1 103 ? 23.024 7.455 -33.218 1.00 48.75 103 LYS A O 1
ATOM 828 N N . ALA A 1 104 ? 25.003 7.502 -32.179 1.00 43.19 104 ALA A N 1
ATOM 829 C CA . ALA A 1 104 ? 25.342 8.888 -32.540 1.00 43.19 104 ALA A CA 1
ATOM 830 C C . ALA A 1 104 ? 26.749 9.297 -32.055 1.00 43.19 104 ALA A C 1
ATOM 832 O O . ALA A 1 104 ? 26.935 9.577 -30.876 1.00 43.19 104 ALA A O 1
ATOM 833 N N . GLY A 1 105 ? 27.704 9.419 -32.989 1.00 38.94 105 GLY A N 1
ATOM 834 C CA . GLY A 1 105 ? 28.819 10.371 -32.875 1.00 38.94 105 GLY A CA 1
ATOM 835 C C . GLY A 1 105 ? 30.237 9.810 -32.731 1.00 38.94 105 GLY A C 1
ATOM 836 O O . GLY A 1 105 ? 30.838 9.939 -31.672 1.00 38.94 105 GLY A O 1
ATOM 837 N N . SER A 1 106 ? 30.823 9.319 -33.827 1.00 38.59 106 SER A N 1
ATOM 838 C CA . SER A 1 106 ? 32.279 9.327 -34.027 1.00 38.59 106 SER A CA 1
ATOM 839 C C . SER A 1 106 ? 32.642 9.946 -35.385 1.00 38.59 106 SER A C 1
ATOM 841 O O . SER A 1 106 ? 32.421 9.372 -36.446 1.00 38.59 106 SER A O 1
ATOM 843 N N . THR A 1 107 ? 33.221 11.140 -35.322 1.00 38.91 107 THR A N 1
ATOM 844 C CA . THR A 1 107 ? 34.325 11.622 -36.172 1.00 38.91 107 THR A CA 1
ATOM 845 C C . THR A 1 107 ? 35.438 11.876 -35.147 1.00 38.91 107 THR A C 1
ATOM 847 O O . THR A 1 107 ? 35.196 12.625 -34.207 1.00 38.91 107 THR A O 1
ATOM 850 N N . ASP A 1 108 ? 36.554 11.145 -35.092 1.00 39.09 108 ASP A N 1
ATOM 851 C CA . ASP A 1 108 ? 37.518 10.891 -36.162 1.00 39.09 108 ASP A CA 1
ATOM 852 C C . ASP A 1 108 ? 38.223 9.508 -36.077 1.00 39.09 108 ASP A C 1
ATOM 854 O O . ASP A 1 108 ? 38.415 8.928 -35.012 1.00 39.09 108 ASP A O 1
ATOM 858 N N . ILE A 1 109 ? 38.589 9.029 -37.272 1.00 45.03 109 ILE A N 1
ATOM 859 C CA . ILE A 1 109 ? 39.565 8.018 -37.755 1.00 45.03 109 ILE A CA 1
ATOM 860 C C . ILE A 1 109 ? 40.621 7.570 -36.700 1.00 45.03 109 ILE A C 1
ATOM 862 O O . ILE A 1 109 ? 41.252 8.421 -36.087 1.00 45.03 109 ILE A O 1
ATOM 866 N N . VAL A 1 110 ? 40.851 6.267 -36.430 1.00 38.91 110 VAL A N 1
ATOM 867 C CA . VAL A 1 110 ? 41.853 5.367 -37.077 1.00 38.91 110 VAL A CA 1
ATOM 868 C C . VAL A 1 110 ? 41.547 3.866 -36.815 1.00 38.91 110 VAL A C 1
ATOM 870 O O . VAL A 1 110 ? 41.125 3.461 -35.738 1.00 38.91 110 VAL A O 1
ATOM 873 N N . THR A 1 111 ? 41.818 3.083 -37.864 1.00 41.38 111 THR A N 1
ATOM 874 C CA . THR A 1 111 ? 41.763 1.632 -38.165 1.00 41.38 111 THR A CA 1
ATOM 875 C C . THR A 1 111 ? 42.049 0.578 -37.076 1.00 41.38 111 THR A C 1
ATOM 877 O O . THR A 1 111 ? 43.101 0.627 -36.446 1.00 41.38 111 THR A O 1
ATOM 880 N N . ALA A 1 112 ? 41.231 -0.485 -37.025 1.00 35.62 112 ALA A N 1
ATOM 881 C CA . ALA A 1 112 ? 41.590 -1.886 -37.344 1.00 35.62 112 ALA A CA 1
ATOM 882 C C . ALA A 1 112 ? 40.371 -2.817 -37.138 1.00 35.62 112 ALA A C 1
ATOM 884 O O . ALA A 1 112 ? 39.506 -2.566 -36.307 1.00 35.62 112 ALA A O 1
ATOM 885 N N . GLU A 1 113 ? 40.293 -3.857 -37.958 1.00 42.84 113 GLU A N 1
ATOM 886 C CA . GLU A 1 113 ? 39.140 -4.715 -38.252 1.00 42.84 113 GLU A CA 1
ATOM 887 C C . GLU A 1 113 ? 38.680 -5.617 -37.088 1.00 42.84 113 GLU A C 1
ATOM 889 O O . GLU A 1 113 ? 39.507 -6.241 -36.427 1.00 42.84 113 GLU A O 1
ATOM 894 N N . ASN A 1 114 ? 37.359 -5.797 -36.925 1.00 36.94 114 ASN A N 1
ATOM 895 C CA . ASN A 1 114 ? 36.799 -7.103 -36.550 1.00 36.94 114 ASN A CA 1
ATOM 896 C C . ASN A 1 114 ? 35.338 -7.260 -37.045 1.00 36.94 114 ASN A C 1
ATOM 898 O O . ASN A 1 114 ? 34.432 -6.633 -36.489 1.00 36.94 114 ASN A O 1
ATOM 902 N N . PRO A 1 115 ? 35.077 -8.060 -38.096 1.00 46.09 115 PRO A N 1
ATOM 903 C CA . PRO A 1 115 ? 33.736 -8.332 -38.590 1.00 46.09 115 PRO A CA 1
ATOM 904 C C . PRO A 1 115 ? 33.157 -9.548 -37.860 1.00 46.09 115 PRO A C 1
ATOM 906 O O . PRO A 1 115 ? 33.249 -10.671 -38.338 1.00 46.09 115 PRO A O 1
ATOM 909 N N . ASN A 1 116 ? 32.539 -9.326 -36.704 1.00 40.31 116 ASN A N 1
ATOM 910 C CA . ASN A 1 116 ? 31.546 -10.255 -36.159 1.00 40.31 116 ASN A CA 1
ATOM 911 C C . ASN A 1 116 ? 30.430 -9.446 -35.496 1.00 40.31 116 ASN A C 1
ATOM 913 O O . ASN A 1 116 ? 30.271 -9.394 -34.282 1.00 40.31 116 ASN A O 1
ATOM 917 N N . ALA A 1 117 ? 29.671 -8.757 -36.345 1.00 46.78 117 ALA A N 1
ATOM 918 C CA . ALA A 1 117 ? 28.319 -8.353 -36.015 1.00 46.78 117 ALA A CA 1
ATOM 919 C C . ALA A 1 117 ? 27.450 -9.609 -36.111 1.00 46.78 117 ALA A C 1
ATOM 921 O O . ALA A 1 117 ? 27.203 -10.056 -37.225 1.00 46.78 117 ALA A O 1
ATOM 922 N N . ASN A 1 118 ? 27.100 -10.199 -34.966 1.00 54.88 118 ASN A N 1
ATOM 923 C CA . ASN A 1 118 ? 25.896 -10.995 -34.705 1.00 54.88 118 ASN A CA 1
ATOM 924 C C . ASN A 1 118 ? 25.983 -11.532 -33.272 1.00 54.88 118 ASN A C 1
ATOM 926 O O . ASN A 1 118 ? 26.844 -12.359 -33.004 1.00 54.88 118 ASN A O 1
ATOM 930 N N . GLU A 1 119 ? 25.094 -11.084 -32.388 1.00 44.75 119 GLU A N 1
ATOM 931 C CA . GLU A 1 119 ? 24.332 -11.967 -31.494 1.00 44.75 119 GLU A CA 1
ATOM 932 C C . GLU A 1 119 ? 23.302 -11.127 -30.731 1.00 44.75 119 GLU A C 1
ATOM 934 O O . GLU A 1 119 ? 23.626 -10.126 -30.088 1.00 44.75 119 GLU A O 1
ATOM 939 N N . ASP A 1 120 ? 22.034 -11.513 -30.873 1.00 54.66 120 ASP A N 1
ATOM 940 C CA . ASP A 1 120 ? 20.938 -11.073 -30.024 1.00 54.66 120 ASP A CA 1
ATOM 941 C C . ASP A 1 120 ? 21.325 -11.361 -28.567 1.00 54.66 120 ASP A C 1
ATOM 943 O O . ASP A 1 120 ? 21.237 -12.499 -28.111 1.00 54.66 120 ASP A O 1
ATOM 947 N N . ASN A 1 121 ? 21.792 -10.350 -27.831 1.00 61.38 121 ASN A N 1
ATOM 948 C CA . ASN A 1 121 ? 21.984 -10.487 -26.390 1.00 61.38 121 ASN A CA 1
ATOM 949 C C . ASN A 1 121 ? 20.600 -10.642 -25.753 1.00 61.38 121 ASN A C 1
ATOM 951 O O . ASN A 1 121 ? 19.911 -9.655 -25.488 1.00 61.38 121 ASN A O 1
ATOM 955 N N . GLU A 1 122 ? 20.179 -11.893 -25.571 1.00 68.25 122 GLU A N 1
ATOM 956 C CA . GLU A 1 122 ? 18.923 -12.258 -24.932 1.00 68.25 122 GLU A CA 1
ATOM 957 C C . GLU A 1 122 ? 18.911 -11.684 -23.508 1.00 68.25 122 GLU A C 1
ATOM 959 O O . GLU A 1 122 ? 19.779 -11.971 -22.682 1.00 68.25 122 GLU A O 1
ATOM 964 N N . VAL A 1 123 ? 17.952 -10.796 -23.238 1.00 69.81 123 VAL A N 1
ATOM 965 C CA . VAL A 1 123 ? 17.783 -10.166 -21.927 1.00 69.81 123 VAL A CA 1
ATOM 966 C C . VAL A 1 123 ? 16.706 -10.920 -21.164 1.00 69.81 123 VAL A C 1
ATOM 968 O O . VAL A 1 123 ? 15.589 -11.080 -21.653 1.00 69.81 123 VAL A O 1
ATOM 971 N N . TYR A 1 124 ? 17.019 -11.338 -19.940 1.00 74.25 124 TYR A N 1
ATOM 972 C CA . TYR A 1 124 ? 16.118 -12.097 -19.079 1.00 74.25 124 TYR A CA 1
ATOM 973 C C . TYR A 1 124 ? 15.547 -11.192 -17.975 1.00 74.25 124 TYR A C 1
ATOM 975 O O . TYR A 1 124 ? 16.264 -10.874 -17.024 1.00 74.25 124 TYR A O 1
ATOM 983 N N . PRO A 1 125 ? 14.279 -10.750 -18.062 1.00 69.94 125 PRO A N 1
ATOM 984 C CA . PRO A 1 125 ? 13.658 -9.938 -17.018 1.00 69.94 125 PRO A CA 1
ATOM 985 C C . PRO A 1 125 ? 13.164 -10.799 -15.843 1.00 69.94 125 PRO A C 1
ATOM 987 O O . PRO A 1 125 ? 12.486 -11.811 -16.029 1.00 69.94 125 PRO A O 1
ATOM 990 N N . CYS A 1 126 ? 13.432 -10.373 -14.607 1.00 72.00 126 CYS A N 1
ATOM 991 C CA . CYS A 1 126 ? 12.900 -11.027 -13.411 1.00 72.00 126 CYS A CA 1
ATOM 992 C C . CYS A 1 126 ? 11.452 -10.611 -13.134 1.00 72.00 126 CYS A C 1
ATOM 994 O O . CYS A 1 126 ? 11.162 -9.445 -12.904 1.00 72.00 126 CYS A O 1
ATOM 996 N N . SER A 1 127 ? 10.514 -11.553 -13.048 1.00 69.12 127 SER A N 1
ATOM 997 C CA . SER A 1 127 ? 9.104 -11.218 -12.778 1.00 69.12 127 SER A CA 1
ATOM 998 C C . SER A 1 127 ? 8.809 -10.770 -11.333 1.00 69.12 127 SER A C 1
ATOM 1000 O O . SER A 1 127 ? 7.697 -10.291 -11.067 1.00 69.12 127 SER A O 1
ATOM 1002 N N . LEU A 1 128 ? 9.783 -10.913 -10.421 1.00 66.06 128 LEU A N 1
ATOM 1003 C CA . LEU A 1 128 ? 9.688 -10.527 -9.008 1.00 66.06 128 LEU A CA 1
ATOM 1004 C C . LEU A 1 128 ? 10.279 -9.136 -8.746 1.00 66.06 128 LEU A C 1
ATOM 1006 O O . LEU A 1 128 ? 9.574 -8.273 -8.236 1.00 66.06 128 LEU A O 1
ATOM 1010 N N . CYS A 1 129 ? 11.543 -8.903 -9.120 1.00 68.62 129 CYS A N 1
ATOM 1011 C CA . CYS A 1 129 ? 12.221 -7.619 -8.897 1.00 68.62 129 CYS A CA 1
ATOM 1012 C C . CYS A 1 129 ? 12.292 -6.728 -10.143 1.00 68.62 129 CYS A C 1
ATOM 1014 O O . CYS A 1 129 ? 12.643 -5.560 -10.028 1.00 68.62 129 CYS A O 1
ATOM 1016 N N . THR A 1 130 ? 11.931 -7.250 -11.321 1.00 74.69 130 THR A N 1
ATOM 1017 C CA . THR A 1 130 ? 11.931 -6.555 -12.626 1.00 74.69 130 THR A CA 1
ATOM 1018 C C . THR A 1 130 ? 13.284 -6.029 -13.096 1.00 74.69 130 THR A C 1
ATOM 1020 O O . THR A 1 130 ? 13.339 -5.251 -14.042 1.00 74.69 130 THR A O 1
ATOM 1023 N N . GLU A 1 131 ? 14.375 -6.506 -12.499 1.00 69.12 131 GLU A N 1
ATOM 1024 C CA . GLU A 1 131 ? 15.731 -6.339 -13.024 1.00 69.12 131 GLU A CA 1
ATOM 1025 C C . GLU A 1 131 ? 15.940 -7.171 -14.298 1.00 69.12 131 GLU A C 1
ATOM 1027 O O . GLU A 1 131 ? 15.305 -8.216 -14.484 1.00 69.12 131 GLU A O 1
ATOM 1032 N N . CYS A 1 132 ? 16.848 -6.710 -15.159 1.00 67.06 132 CYS A N 1
ATOM 1033 C CA . CYS A 1 132 ? 17.237 -7.385 -16.396 1.00 67.06 132 CYS A CA 1
ATOM 1034 C C . CYS A 1 132 ? 18.623 -8.015 -16.261 1.00 67.06 132 CYS A C 1
ATOM 1036 O O . CYS A 1 132 ? 19.570 -7.358 -15.835 1.00 67.06 132 CYS A O 1
ATOM 1038 N N . PHE A 1 133 ? 18.749 -9.264 -16.698 1.00 74.38 133 PHE A N 1
ATOM 1039 C CA . PHE A 1 133 ? 19.997 -10.023 -16.658 1.00 74.38 133 PHE A CA 1
ATOM 1040 C C . PHE A 1 133 ? 20.431 -10.387 -18.076 1.00 74.38 133 PHE A C 1
ATOM 1042 O O . PHE A 1 133 ? 19.593 -10.678 -18.926 1.00 74.38 133 PHE A O 1
ATOM 1049 N N . THR A 1 134 ? 21.738 -10.399 -18.331 1.00 69.12 134 THR A N 1
ATOM 1050 C CA . THR A 1 134 ? 22.319 -10.895 -19.594 1.00 69.12 134 THR A CA 1
ATOM 1051 C C . THR A 1 134 ? 22.615 -12.397 -19.547 1.00 69.12 134 THR A C 1
ATOM 1053 O O . THR A 1 134 ? 23.132 -12.953 -20.508 1.00 69.12 134 THR A O 1
ATOM 1056 N N . ASN A 1 135 ? 22.314 -13.061 -18.423 1.00 69.50 135 ASN A N 1
ATOM 1057 C CA . ASN A 1 135 ? 22.488 -14.496 -18.221 1.00 69.50 135 ASN A CA 1
ATOM 1058 C C . ASN A 1 135 ? 21.277 -15.085 -17.471 1.00 69.50 135 ASN A C 1
ATOM 1060 O O . ASN A 1 135 ? 20.887 -14.597 -16.408 1.00 69.50 135 ASN A O 1
ATOM 1064 N N . SER A 1 136 ? 20.692 -16.158 -18.012 1.00 62.16 136 SER A N 1
ATOM 1065 C CA . SER A 1 136 ? 19.561 -16.867 -17.404 1.00 62.16 136 SER A CA 1
ATOM 1066 C C . SER A 1 136 ? 19.899 -17.512 -16.052 1.00 62.16 136 SER A C 1
ATOM 1068 O O . SER A 1 136 ? 18.983 -17.730 -15.256 1.00 62.16 136 SER A O 1
ATOM 1070 N N . ASP A 1 137 ? 21.159 -17.844 -15.776 1.00 63.09 137 ASP A N 1
ATOM 1071 C CA . ASP A 1 137 ? 21.558 -18.479 -14.517 1.00 63.09 137 ASP A CA 1
ATOM 1072 C C . ASP A 1 137 ? 21.609 -17.477 -13.355 1.00 63.09 137 ASP A C 1
ATOM 1074 O O . ASP A 1 137 ? 21.176 -17.813 -12.252 1.00 63.09 137 ASP A O 1
ATOM 1078 N N . ASP A 1 138 ? 21.985 -16.220 -13.613 1.00 59.91 138 ASP A N 1
ATOM 1079 C CA . ASP A 1 138 ? 21.932 -15.141 -12.613 1.00 59.91 138 ASP A CA 1
ATOM 1080 C C . ASP A 1 138 ? 20.486 -14.873 -12.160 1.00 59.91 138 ASP A C 1
ATOM 1082 O O . ASP A 1 138 ? 20.215 -14.653 -10.976 1.00 59.91 138 ASP A O 1
ATOM 1086 N N . LEU A 1 139 ? 19.526 -15.001 -13.086 1.00 57.38 139 LEU A N 1
ATOM 1087 C CA . LEU A 1 139 ? 18.098 -14.931 -12.781 1.00 57.38 139 LEU A CA 1
ATOM 1088 C C . LEU A 1 139 ? 17.636 -16.104 -11.896 1.00 57.38 139 LEU A C 1
ATOM 1090 O O . LEU A 1 139 ? 16.866 -15.899 -10.956 1.00 57.38 139 LEU A O 1
ATOM 1094 N N . LYS A 1 140 ? 18.105 -17.332 -12.158 1.00 60.31 140 LYS A N 1
ATOM 1095 C CA . LYS A 1 140 ? 17.747 -18.514 -11.348 1.00 60.31 140 LYS A CA 1
ATOM 1096 C C . LYS A 1 140 ? 18.266 -18.400 -9.918 1.00 60.31 140 LYS A C 1
ATOM 1098 O O . LYS A 1 140 ? 17.542 -18.764 -8.994 1.00 60.31 140 LYS A O 1
ATOM 1103 N N . VAL A 1 141 ? 19.479 -17.875 -9.727 1.00 59.03 141 VAL A N 1
ATOM 1104 C CA . VAL A 1 141 ? 20.038 -17.632 -8.388 1.00 59.03 141 VAL A CA 1
ATOM 1105 C C . VAL A 1 141 ? 19.153 -16.656 -7.617 1.00 59.03 141 VAL A C 1
ATOM 1107 O O . VAL A 1 141 ? 18.778 -16.943 -6.485 1.00 59.03 141 VAL A O 1
ATOM 1110 N N . LEU A 1 142 ? 18.735 -15.551 -8.235 1.00 56.59 142 LEU A N 1
ATOM 1111 C CA . LEU A 1 142 ? 17.882 -14.555 -7.585 1.00 56.59 142 LEU A CA 1
ATOM 1112 C C . LEU A 1 142 ? 16.500 -15.108 -7.208 1.00 56.59 142 LEU A C 1
ATOM 1114 O O . LEU A 1 142 ? 16.020 -14.841 -6.112 1.00 56.59 142 LEU A O 1
ATOM 1118 N N . LEU A 1 143 ? 15.881 -15.927 -8.062 1.00 53.72 143 LEU A N 1
ATOM 1119 C CA . LEU A 1 143 ? 14.583 -16.545 -7.764 1.00 53.72 143 LEU A CA 1
ATOM 1120 C C . LEU A 1 143 ? 14.646 -17.544 -6.593 1.00 53.72 143 LEU A C 1
ATOM 1122 O O . LEU A 1 143 ? 13.662 -17.677 -5.874 1.00 53.72 143 LEU A O 1
ATOM 1126 N N . LEU A 1 144 ? 15.789 -18.200 -6.353 1.00 55.97 144 LEU A N 1
ATOM 1127 C CA . LEU A 1 144 ? 15.978 -19.129 -5.227 1.00 55.97 144 LEU A CA 1
ATOM 1128 C C . LEU A 1 144 ? 16.120 -18.435 -3.862 1.00 55.97 144 LEU A C 1
ATOM 1130 O O . LEU A 1 144 ? 15.872 -19.068 -2.844 1.00 55.97 144 LEU A O 1
ATOM 1134 N N . TYR A 1 145 ? 16.507 -17.156 -3.823 1.00 51.12 145 TYR A N 1
ATOM 1135 C CA . TYR A 1 145 ? 16.597 -16.377 -2.576 1.00 51.12 145 TYR A CA 1
ATOM 1136 C C . TYR A 1 145 ? 15.277 -15.690 -2.183 1.00 51.12 145 TYR A C 1
ATOM 1138 O O . TYR A 1 145 ? 15.197 -15.097 -1.107 1.00 51.12 145 TYR A O 1
ATOM 1146 N N . TYR A 1 146 ? 14.262 -15.737 -3.049 1.00 46.62 146 TYR A N 1
ATOM 1147 C CA . TYR A 1 146 ? 12.964 -15.074 -2.863 1.00 46.62 146 TYR A CA 1
ATOM 1148 C C . TYR A 1 146 ? 11.788 -16.058 -2.668 1.00 46.62 146 TYR A C 1
ATOM 1150 O O . TYR A 1 146 ? 10.638 -15.615 -2.622 1.00 46.62 146 TYR A O 1
ATOM 1158 N N . ILE A 1 147 ? 12.062 -17.364 -2.543 1.00 38.12 147 ILE A N 1
ATOM 1159 C CA . ILE A 1 147 ? 11.106 -18.443 -2.219 1.00 38.12 147 ILE A CA 1
ATOM 1160 C C . ILE A 1 147 ? 11.576 -19.122 -0.932 1.00 38.12 147 ILE A C 1
ATOM 1162 O O . ILE A 1 147 ? 10.712 -19.402 -0.072 1.00 38.12 147 ILE A O 1
#

Foldseek 3Di:
DDPPPPDPDLPQAQAALPPRDGDPDWAFQQDWDQALNDTDGNVRLCPVQDDCVGDVPDVPDPGRRTHDPVVSVVSSVSSQVVQLVVLLVVQVVVVVVVVVVVDDDDDDDDDDDDPDPDDDQDWDAASRNRHIDSDPVVNVVVVVVVD

Sequence (147 aa):
MNNIEIYSPIHINKTCRTCLATSQEMIPLQSRNLVNSRYVTIMEMLNNLIPEKVMNILENDELPKQLCNDCLLCLIKAFTFQEKCTNSDLTLRNYITNLHGTKAGSTDIVTAENPNANEDNEVYPCSLCTECFTNSDDLKVLLLYYI

Organism: NCBI:txid417401

InterPro domains:
  IPR012934 Zinc finger, AD-type [PF07776] (15-93)
  IPR012934 Zinc finger, AD-type [PS51915] (14-95)
  IPR012934 Zinc finger, AD-type [SM00868] (15-95)

Radius of gyration: 25.45 Å; chains: 1; bounding box: 81×38×61 Å

pLDDT: mean 74.94, std 19.06, range [35.62, 96.94]